Protein AF-A0A842QE25-F1 (afdb_monomer)

Mean predicted aligned error: 8.49 Å

Secondary structure (DSSP, 8-state):
----TTHHHHHHHHHHHHHHHHHHHHH--THHHHHHHHHHHHHHHHHHHHHHHHHHHTT--

Nearest PDB structures (foldseek):
  7p2p-assembly1_D  TM=7.706E-01  e=1.591E+00  Homo sapiens
  6wve-assembly1_A  TM=7.840E-01  e=2.305E+00  Aequorea victoria

Structure (mmCIF, N/CA/C/O backbone):
data_AF-A0A842QE25-F1
#
_entry.id   AF-A0A842QE25-F1
#
loop_
_atom_site.group_PDB
_atom_site.id
_atom_site.type_symbol
_atom_site.label_atom_id
_atom_site.label_alt_id
_atom_site.label_comp_id
_atom_site.label_asym_id
_atom_site.label_entity_id
_atom_site.label_seq_id
_atom_site.pdbx_PDB_ins_code
_atom_site.Cartn_x
_atom_site.Cartn_y
_atom_site.Cartn_z
_atom_site.occupancy
_atom_site.B_iso_or_equiv
_atom_site.auth_seq_id
_atom_site.auth_comp_id
_atom_site.auth_asym_id
_atom_site.auth_atom_id
_atom_site.pdbx_PDB_model_num
ATOM 1 N N . MET A 1 1 ? -3.719 -0.151 27.225 1.00 41.50 1 MET A N 1
ATOM 2 C CA . MET A 1 1 ? -2.735 0.329 26.227 1.00 41.50 1 MET A CA 1
ATOM 3 C C . MET A 1 1 ? -3.424 0.336 24.865 1.00 41.50 1 MET A C 1
ATOM 5 O O . MET A 1 1 ? -3.302 -0.611 24.101 1.00 41.50 1 MET A O 1
ATOM 9 N N . SER A 1 2 ? -4.240 1.358 24.600 1.00 48.66 2 SER A N 1
ATOM 10 C CA . SER A 1 2 ? -5.107 1.426 23.415 1.00 48.66 2 SER A CA 1
ATOM 11 C C . SER A 1 2 ? -4.333 2.024 22.235 1.00 48.66 2 SER A C 1
ATOM 13 O O . SER A 1 2 ? -4.375 3.224 22.002 1.00 48.66 2 SER A O 1
ATOM 15 N N . LYS A 1 3 ? -3.545 1.194 21.535 1.00 51.12 3 LYS A N 1
ATOM 16 C CA . LYS A 1 3 ? -2.717 1.587 20.372 1.00 51.12 3 LYS A CA 1
ATOM 17 C C . LYS A 1 3 ? -3.208 0.973 19.049 1.00 51.12 3 LYS A C 1
ATOM 19 O O . LYS A 1 3 ? -2.394 0.519 18.254 1.00 51.12 3 LYS A O 1
ATOM 24 N N . ARG A 1 4 ? -4.522 0.892 18.811 1.00 60.78 4 ARG A N 1
ATOM 25 C CA . ARG A 1 4 ? -5.045 0.400 17.514 1.00 60.78 4 ARG A CA 1
ATOM 26 C C . ARG A 1 4 ? -5.426 1.502 16.526 1.00 60.78 4 ARG A C 1
ATOM 28 O O . ARG A 1 4 ? -5.644 1.191 15.365 1.00 60.78 4 ARG A O 1
ATOM 35 N N . LYS A 1 5 ? -5.457 2.765 16.961 1.00 57.19 5 LYS A N 1
ATOM 36 C CA . LYS A 1 5 ? -5.835 3.895 16.107 1.00 57.19 5 LYS A CA 1
ATOM 37 C C . LYS A 1 5 ? -4.687 4.214 15.141 1.00 57.19 5 LYS A C 1
ATOM 39 O O . LYS A 1 5 ? -3.611 4.618 15.581 1.00 57.19 5 LYS A O 1
ATOM 44 N N . GLY A 1 6 ? -4.898 3.963 13.853 1.00 62.25 6 GLY A N 1
ATOM 45 C CA . GLY A 1 6 ? -3.950 4.186 12.758 1.00 62.25 6 GLY A CA 1
ATOM 46 C C . GLY A 1 6 ? -3.286 2.924 12.197 1.00 62.25 6 GLY A C 1
ATOM 47 O O . GLY A 1 6 ? -2.484 3.026 11.265 1.00 62.25 6 GLY A O 1
ATOM 48 N N . MET A 1 7 ? -3.597 1.736 12.729 1.00 77.44 7 MET A N 1
ATOM 49 C CA . MET A 1 7 ? -3.003 0.490 12.230 1.00 77.44 7 MET A CA 1
ATOM 50 C C . MET A 1 7 ? -3.494 0.157 10.815 1.00 77.44 7 MET A C 1
ATOM 52 O O . MET A 1 7 ? -2.709 -0.340 10.008 1.00 77.44 7 MET A O 1
ATOM 56 N N . TYR A 1 8 ? -4.746 0.478 10.479 1.00 77.56 8 TYR A N 1
ATOM 57 C CA . TYR A 1 8 ? -5.318 0.169 9.165 1.00 77.56 8 TYR A CA 1
ATOM 58 C C . TYR A 1 8 ? -4.883 1.168 8.104 1.00 77.56 8 TYR A C 1
ATOM 60 O O . TYR A 1 8 ? -4.626 0.772 6.970 1.00 77.56 8 TYR A O 1
ATOM 68 N N . VAL A 1 9 ? -4.690 2.434 8.482 1.00 79.50 9 VAL A N 1
ATOM 69 C CA . VAL A 1 9 ? -4.064 3.431 7.601 1.00 79.50 9 VAL A CA 1
ATOM 70 C C . VAL A 1 9 ? -2.640 3.004 7.243 1.00 79.50 9 VAL A C 1
ATOM 72 O O . VAL A 1 9 ? -2.279 2.979 6.067 1.00 79.50 9 VAL A O 1
ATOM 75 N N . GLY A 1 10 ? -1.845 2.597 8.239 1.00 81.75 10 GLY A N 1
ATOM 76 C CA . GLY A 1 10 ? -0.492 2.085 8.011 1.00 81.75 10 GLY A CA 1
ATOM 77 C C . GLY A 1 10 ? -0.477 0.840 7.120 1.00 81.75 10 GLY A C 1
ATOM 78 O O . GLY A 1 10 ? 0.313 0.763 6.179 1.00 81.75 10 GLY A O 1
ATOM 79 N N . LEU A 1 11 ? -1.389 -0.106 7.365 1.00 8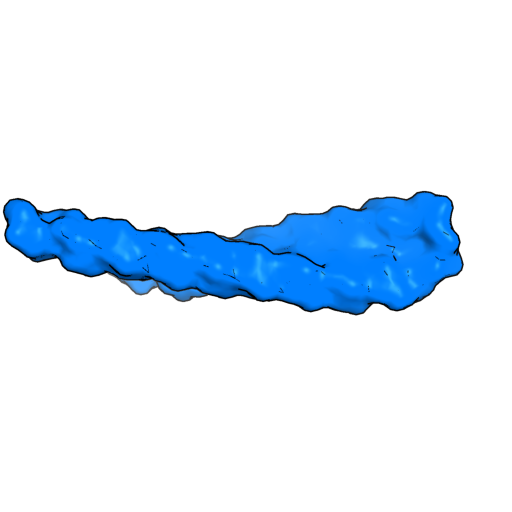5.06 11 LEU A N 1
ATOM 80 C CA . LEU A 1 11 ? -1.525 -1.317 6.555 1.00 85.06 11 LEU A CA 1
ATOM 81 C C . LEU A 1 11 ? -1.939 -0.997 5.108 1.00 85.06 11 LEU A C 1
ATOM 83 O O . LEU A 1 11 ? -1.374 -1.558 4.171 1.00 85.06 11 LEU A O 1
ATOM 87 N N . GLY A 1 12 ? -2.876 -0.066 4.921 1.00 85.31 12 GLY A N 1
ATOM 88 C CA . GLY A 1 12 ? -3.337 0.386 3.609 1.00 85.31 12 GLY A CA 1
ATOM 89 C C . GLY A 1 12 ? -2.222 1.025 2.784 1.00 85.31 12 GLY A C 1
ATOM 90 O O . GLY A 1 12 ? -2.074 0.707 1.606 1.00 85.31 12 GLY A O 1
ATOM 91 N N . ILE A 1 13 ? -1.369 1.845 3.409 1.00 86.50 13 ILE A N 1
ATOM 92 C CA . ILE A 1 13 ? -0.194 2.431 2.747 1.00 86.50 13 ILE A CA 1
ATOM 93 C C . ILE A 1 13 ? 0.788 1.336 2.317 1.00 86.50 13 ILE A C 1
ATOM 95 O O . ILE A 1 13 ? 1.239 1.347 1.175 1.00 86.50 13 ILE A O 1
ATOM 99 N N . ILE A 1 14 ? 1.104 0.379 3.197 1.00 88.12 14 ILE A N 1
ATOM 100 C CA . ILE A 1 14 ? 2.050 -0.708 2.891 1.00 88.12 14 ILE A CA 1
ATOM 101 C C . ILE A 1 14 ? 1.528 -1.572 1.738 1.00 88.12 14 ILE A C 1
ATOM 103 O O . ILE A 1 14 ? 2.261 -1.837 0.784 1.00 88.12 14 ILE A O 1
ATOM 107 N N . LEU A 1 15 ? 0.258 -1.983 1.796 1.00 88.62 15 LEU A N 1
ATOM 108 C CA . LEU A 1 15 ? -0.358 -2.822 0.768 1.00 88.62 15 LEU A CA 1
ATOM 109 C C . LEU A 1 15 ? -0.523 -2.077 -0.561 1.00 88.62 15 LEU A C 1
ATOM 111 O O . LEU A 1 15 ? -0.216 -2.634 -1.614 1.00 88.62 15 LEU A O 1
ATOM 115 N N . GLY A 1 16 ? -0.946 -0.812 -0.529 1.00 87.75 16 GLY A N 1
ATOM 116 C CA . GLY A 1 16 ? -1.064 0.014 -1.729 1.00 87.75 16 GLY A CA 1
ATOM 117 C C . GLY A 1 16 ? 0.285 0.315 -2.376 1.00 87.75 16 GLY A C 1
ATOM 118 O O . GLY A 1 16 ? 0.413 0.229 -3.597 1.00 87.75 16 GLY A O 1
ATOM 119 N N . ALA A 1 17 ? 1.320 0.581 -1.574 1.00 85.44 17 ALA A N 1
ATOM 120 C CA . ALA A 1 17 ? 2.686 0.734 -2.063 1.00 85.44 17 ALA A CA 1
ATOM 121 C C . ALA A 1 17 ? 3.192 -0.560 -2.714 1.00 85.44 17 ALA A C 1
ATOM 123 O O . ALA A 1 17 ? 3.706 -0.521 -3.829 1.00 85.44 17 ALA A O 1
ATOM 124 N N . ALA A 1 18 ? 3.003 -1.712 -2.060 1.00 88.69 18 ALA A N 1
ATOM 125 C CA . ALA A 1 18 ? 3.411 -3.009 -2.595 1.00 88.69 18 ALA A CA 1
ATOM 126 C C . ALA A 1 18 ? 2.708 -3.330 -3.926 1.00 88.69 18 ALA A C 1
ATOM 128 O O . ALA A 1 18 ? 3.363 -3.736 -4.887 1.00 88.69 18 ALA A O 1
ATOM 129 N N . ALA A 1 19 ? 1.398 -3.081 -4.016 1.00 88.62 19 ALA A N 1
ATOM 130 C CA . ALA A 1 19 ? 0.637 -3.243 -5.252 1.00 88.62 19 ALA A CA 1
ATOM 131 C C . ALA A 1 19 ? 1.104 -2.270 -6.351 1.00 88.62 19 ALA A C 1
ATOM 133 O O . ALA A 1 19 ? 1.298 -2.680 -7.495 1.00 88.62 19 ALA A O 1
ATOM 134 N N . GLY A 1 20 ? 1.352 -1.002 -6.008 1.00 85.75 20 GLY A N 1
ATOM 135 C CA . GLY A 1 20 ? 1.876 0.007 -6.933 1.00 85.75 20 GLY A CA 1
ATOM 136 C C . GLY A 1 20 ? 3.267 -0.331 -7.471 1.00 85.75 20 GLY A C 1
ATOM 137 O O . GLY A 1 20 ? 3.534 -0.127 -8.653 1.00 85.75 20 GLY A O 1
ATOM 138 N N . VAL A 1 21 ? 4.138 -0.906 -6.638 1.00 87.25 21 VAL A N 1
ATOM 139 C CA . VAL A 1 21 ? 5.460 -1.399 -7.055 1.00 87.25 21 VAL A CA 1
ATOM 140 C C . VAL A 1 21 ? 5.332 -2.617 -7.973 1.00 87.25 21 VAL A C 1
ATOM 142 O O . VAL A 1 21 ? 6.037 -2.690 -8.977 1.00 87.25 21 VAL A O 1
ATOM 145 N N . LEU A 1 22 ? 4.403 -3.540 -7.701 1.00 88.19 22 LEU A N 1
ATOM 146 C CA . LEU A 1 22 ? 4.125 -4.661 -8.608 1.00 88.19 22 LEU A CA 1
ATOM 147 C C . LEU A 1 22 ? 3.664 -4.170 -9.988 1.0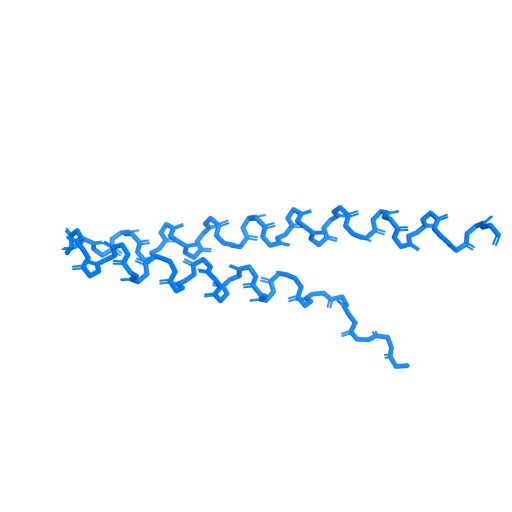0 88.19 22 LEU A C 1
ATOM 149 O O . LEU A 1 22 ? 4.156 -4.635 -11.016 1.00 88.19 22 LEU A O 1
ATOM 153 N N . LEU A 1 23 ? 2.747 -3.200 -10.011 1.00 83.12 23 LEU A N 1
ATOM 154 C CA . LEU A 1 23 ? 2.262 -2.583 -11.246 1.00 83.12 23 LEU A CA 1
ATOM 155 C C . LEU A 1 23 ? 3.361 -1.794 -11.963 1.00 83.12 23 LEU A C 1
ATOM 157 O O . LEU A 1 23 ? 3.426 -1.815 -13.190 1.00 83.12 23 LEU A O 1
ATOM 161 N N . PHE A 1 24 ? 4.262 -1.153 -11.218 1.00 85.38 24 PHE A N 1
ATOM 162 C CA . PHE A 1 24 ? 5.442 -0.507 -11.781 1.00 85.38 24 PHE A CA 1
ATOM 163 C C . PHE A 1 24 ? 6.360 -1.505 -12.487 1.00 85.38 24 PHE A C 1
ATOM 165 O O . PHE A 1 24 ? 6.771 -1.235 -13.610 1.00 85.38 24 PHE A O 1
ATOM 172 N N . ILE A 1 25 ? 6.640 -2.660 -11.878 1.00 87.12 25 ILE A N 1
ATOM 173 C CA . ILE A 1 25 ? 7.468 -3.705 -12.500 1.00 87.12 25 ILE A CA 1
ATOM 174 C C . ILE A 1 25 ? 6.831 -4.192 -13.809 1.00 87.12 25 ILE A C 1
ATOM 176 O O . ILE A 1 25 ? 7.541 -4.454 -14.777 1.00 87.12 25 ILE A O 1
ATOM 180 N N . LEU A 1 26 ? 5.499 -4.276 -13.861 1.00 86.38 26 LEU A N 1
ATOM 181 C CA . LEU A 1 26 ? 4.781 -4.793 -15.023 1.00 86.38 26 LEU A CA 1
ATOM 182 C C . LEU A 1 26 ? 4.639 -3.766 -16.156 1.00 86.38 26 LEU A C 1
ATOM 184 O O . LEU A 1 26 ? 4.777 -4.108 -17.327 1.00 86.38 26 LEU A O 1
ATOM 188 N N . ALA A 1 2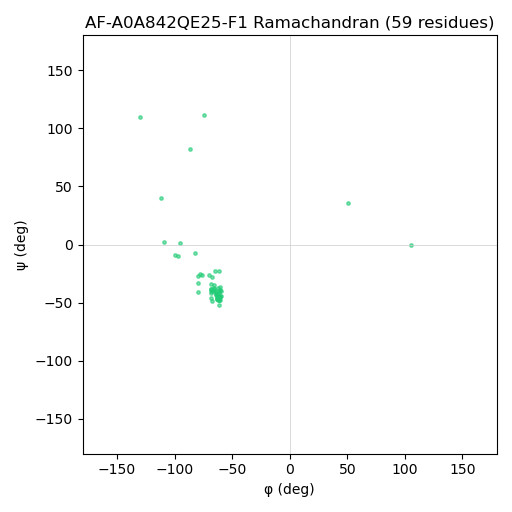7 ? 4.359 -2.509 -15.816 1.00 87.50 27 ALA A N 1
ATOM 189 C CA . ALA A 1 27 ? 4.088 -1.453 -16.787 1.00 87.50 27 ALA A CA 1
ATOM 190 C C . ALA A 1 27 ? 5.296 -0.539 -17.065 1.00 87.50 27 ALA A C 1
ATOM 192 O O . ALA A 1 27 ? 5.228 0.287 -17.970 1.00 87.50 27 ALA A O 1
ATOM 193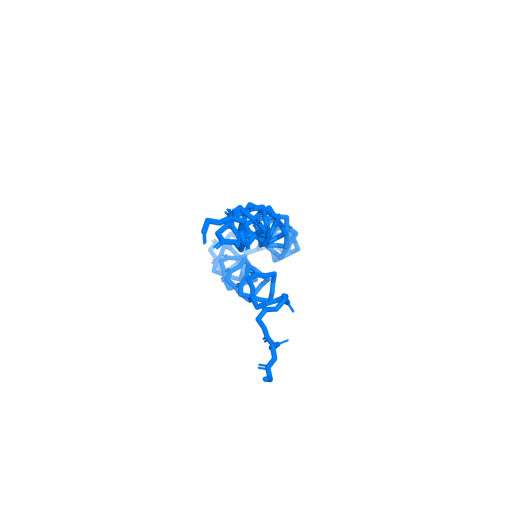 N N . ASN A 1 28 ? 6.383 -0.669 -16.296 1.00 85.25 28 ASN A N 1
ATOM 194 C CA . ASN A 1 28 ? 7.616 0.129 -16.356 1.00 85.25 28 ASN A CA 1
ATOM 195 C C . ASN A 1 28 ? 7.386 1.653 -16.340 1.00 85.25 28 ASN A C 1
ATOM 197 O O . ASN A 1 28 ? 8.054 2.430 -17.021 1.00 85.25 28 ASN A O 1
ATOM 201 N N . GLN A 1 29 ? 6.381 2.088 -15.589 1.00 83.75 29 GLN A N 1
ATOM 202 C CA . GLN A 1 29 ? 5.874 3.455 -15.594 1.00 83.75 29 GLN A CA 1
ATOM 203 C C . GLN A 1 29 ? 5.789 3.962 -14.152 1.00 83.75 29 GLN A C 1
ATOM 205 O O 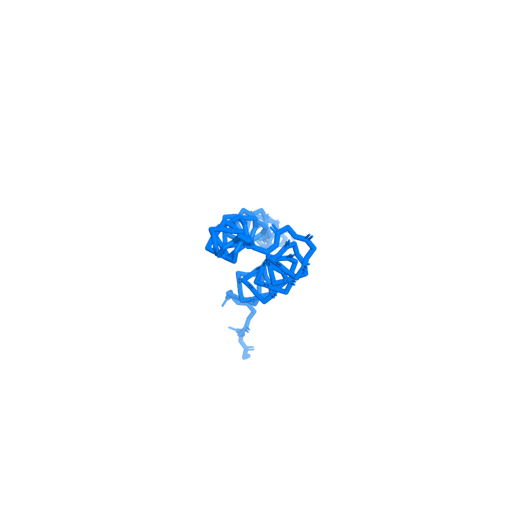. GLN A 1 29 ? 4.969 3.499 -13.361 1.00 83.75 29 GLN A O 1
ATOM 210 N N . ALA A 1 30 ? 6.660 4.906 -13.789 1.00 82.38 30 ALA A N 1
ATOM 211 C CA . ALA A 1 30 ? 6.885 5.313 -12.396 1.00 82.38 30 ALA A CA 1
ATOM 212 C C . ALA A 1 30 ? 5.642 5.894 -11.690 1.00 82.38 30 ALA A C 1
ATOM 214 O O . ALA A 1 30 ? 5.546 5.844 -10.463 1.00 82.38 30 ALA A O 1
ATOM 215 N N . TRP A 1 31 ? 4.663 6.401 -12.446 1.00 85.00 31 TRP A N 1
ATOM 216 C CA . TRP A 1 31 ? 3.433 6.972 -11.890 1.00 85.00 31 TRP A CA 1
ATOM 217 C C . TRP A 1 31 ? 2.559 5.943 -11.154 1.00 85.00 31 TRP A C 1
ATOM 219 O O . TRP A 1 31 ? 1.820 6.324 -10.246 1.00 85.00 31 TRP A O 1
ATOM 229 N N . TYR A 1 32 ? 2.697 4.645 -11.451 1.00 84.19 32 TYR A N 1
ATOM 230 C CA . TYR A 1 32 ? 1.958 3.585 -10.756 1.00 84.19 32 TYR A CA 1
ATOM 231 C C . TYR A 1 32 ? 2.365 3.409 -9.291 1.00 84.19 32 TYR A C 1
ATOM 233 O O . TYR A 1 32 ? 1.529 3.028 -8.475 1.00 84.19 32 TYR A O 1
ATOM 241 N N . ILE A 1 33 ? 3.608 3.743 -8.928 1.00 80.50 33 ILE A N 1
ATOM 242 C CA . ILE A 1 33 ? 4.050 3.704 -7.526 1.00 80.50 33 ILE A CA 1
ATOM 243 C C . ILE A 1 33 ? 3.307 4.781 -6.731 1.00 80.50 33 ILE A C 1
ATOM 245 O O . ILE A 1 33 ? 2.714 4.492 -5.694 1.00 80.50 3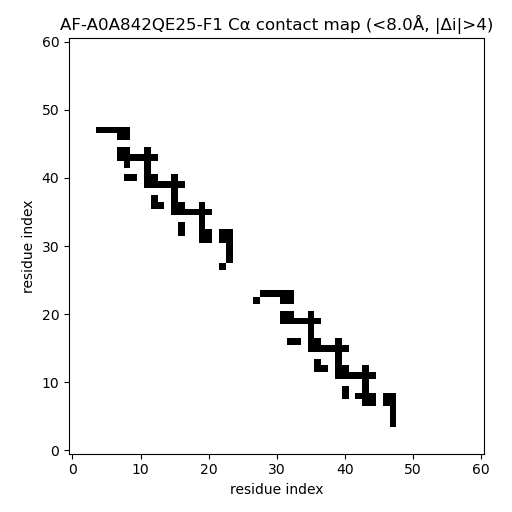3 ILE A O 1
ATOM 249 N N . GLY A 1 34 ? 3.282 6.014 -7.252 1.00 84.50 34 GLY A N 1
ATOM 250 C CA . GLY A 1 34 ? 2.573 7.132 -6.626 1.00 84.50 34 GLY A CA 1
ATOM 251 C C . GLY A 1 34 ? 1.063 6.900 -6.557 1.00 84.50 34 GLY A C 1
ATOM 252 O O . GLY A 1 34 ? 0.452 7.129 -5.514 1.00 84.50 34 GLY A O 1
ATOM 253 N N . ALA A 1 35 ? 0.472 6.372 -7.633 1.00 86.88 35 ALA A N 1
ATOM 254 C CA . ALA A 1 35 ? -0.941 6.009 -7.663 1.00 86.88 35 ALA A CA 1
ATOM 255 C C . ALA A 1 35 ? -1.269 4.892 -6.658 1.00 86.88 35 ALA A C 1
ATOM 257 O O . ALA A 1 35 ? -2.249 5.004 -5.928 1.00 86.88 35 ALA A O 1
ATOM 258 N N . GLY A 1 36 ? -0.434 3.852 -6.562 1.00 88.06 36 GLY A N 1
ATOM 259 C CA . GLY A 1 36 ? -0.628 2.750 -5.617 1.00 88.06 36 GLY A CA 1
ATOM 260 C C . GLY A 1 36 ? -0.575 3.202 -4.158 1.00 88.06 36 GLY A C 1
ATOM 261 O O . GLY A 1 36 ? -1.456 2.850 -3.374 1.00 88.06 36 GLY A O 1
ATOM 262 N N . VAL A 1 37 ? 0.396 4.050 -3.801 1.00 87.44 37 VAL A N 1
ATOM 263 C CA . VAL A 1 37 ? 0.479 4.646 -2.456 1.00 87.44 37 VAL A CA 1
ATOM 264 C C . VAL A 1 37 ? -0.738 5.528 -2.172 1.00 87.44 37 VAL A C 1
ATOM 266 O O . VAL A 1 37 ? -1.342 5.403 -1.109 1.00 87.44 37 VAL A O 1
ATOM 269 N N . GLY A 1 38 ? -1.130 6.388 -3.119 1.00 88.50 38 GLY A N 1
ATOM 270 C CA . GLY A 1 38 ? -2.288 7.271 -2.963 1.00 88.50 38 GLY A CA 1
ATOM 271 C C . GLY A 1 38 ? -3.590 6.498 -2.752 1.00 88.50 38 GLY A C 1
ATOM 272 O O . GLY A 1 38 ? -4.323 6.769 -1.803 1.00 88.50 38 GLY A O 1
ATOM 273 N N . ILE A 1 39 ? -3.843 5.485 -3.583 1.00 89.31 39 ILE A N 1
ATOM 274 C CA . ILE A 1 39 ? -5.020 4.614 -3.466 1.00 89.31 39 ILE A CA 1
ATOM 275 C C . ILE A 1 39 ? -4.988 3.841 -2.142 1.00 89.31 39 ILE A C 1
ATOM 277 O O . ILE A 1 39 ? -5.997 3.788 -1.441 1.00 89.31 39 ILE A O 1
ATOM 281 N N . GLY A 1 40 ? -3.833 3.288 -1.762 1.00 89.00 40 GLY A N 1
ATOM 282 C CA . GLY A 1 40 ? -3.665 2.566 -0.500 1.00 89.00 40 GLY A CA 1
ATOM 283 C C . GLY A 1 40 ? -3.944 3.418 0.734 1.00 89.00 40 GLY A C 1
ATOM 284 O O . GLY A 1 40 ? -4.577 2.947 1.677 1.00 89.00 40 GLY A O 1
ATOM 285 N N . LEU A 1 41 ? -3.523 4.684 0.716 1.00 89.19 41 LEU A N 1
ATOM 286 C CA . LEU A 1 41 ? -3.762 5.627 1.806 1.00 89.19 41 LEU A CA 1
ATOM 287 C C . LEU A 1 41 ? -5.250 5.974 1.918 1.00 89.19 41 LEU A C 1
ATOM 289 O O . LEU A 1 41 ? -5.803 5.915 3.013 1.00 89.19 41 LEU A O 1
ATOM 293 N N . VAL A 1 42 ? -5.915 6.264 0.794 1.00 89.56 42 VAL A N 1
ATOM 294 C CA . VAL A 1 42 ? -7.359 6.553 0.769 1.00 89.56 42 VAL A CA 1
ATOM 295 C C . VAL A 1 42 ? -8.160 5.352 1.273 1.00 89.56 42 VAL A C 1
ATOM 297 O O . VAL A 1 42 ? -8.999 5.509 2.155 1.00 89.56 42 VAL A O 1
ATOM 300 N N . LEU A 1 43 ? -7.869 4.144 0.783 1.00 87.19 43 LEU A N 1
ATOM 301 C CA . LEU A 1 43 ? -8.547 2.926 1.235 1.00 87.19 43 LEU A CA 1
ATOM 302 C C . LEU A 1 43 ? -8.272 2.624 2.712 1.00 87.19 43 LEU A C 1
ATOM 304 O O . LEU A 1 43 ? -9.199 2.299 3.449 1.00 87.19 43 LEU A O 1
ATOM 308 N N . GLY A 1 44 ? -7.026 2.776 3.164 1.00 85.69 44 GLY A N 1
ATOM 309 C CA . GLY A 1 44 ? -6.661 2.604 4.571 1.00 85.69 44 GLY A CA 1
ATOM 310 C C . GLY A 1 44 ? -7.377 3.596 5.490 1.00 85.69 44 GLY A C 1
ATOM 311 O O . GLY A 1 44 ? -7.849 3.209 6.555 1.00 85.69 44 GLY A O 1
ATOM 312 N N . ALA A 1 45 ? -7.515 4.854 5.063 1.00 84.44 45 ALA A N 1
ATOM 313 C CA . ALA A 1 45 ? -8.251 5.883 5.795 1.00 84.44 45 ALA A CA 1
ATOM 314 C C . ALA A 1 45 ? -9.760 5.604 5.847 1.00 84.44 45 ALA A C 1
ATOM 316 O O . ALA A 1 45 ? 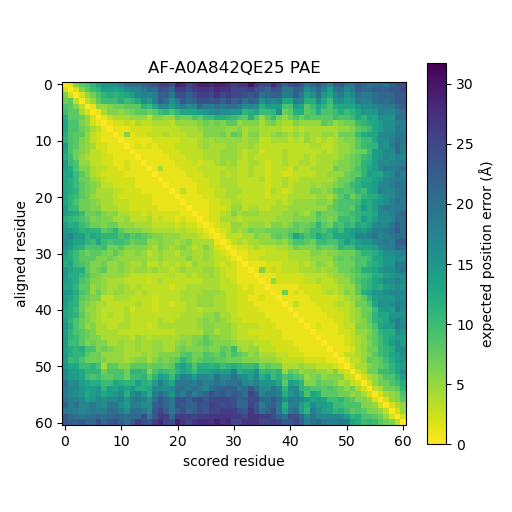-10.370 5.788 6.897 1.00 84.44 45 ALA A O 1
ATOM 317 N N . ILE A 1 46 ? -10.352 5.116 4.751 1.00 86.75 46 ILE A N 1
ATOM 318 C CA . ILE A 1 46 ? -11.766 4.713 4.721 1.00 86.75 46 ILE A CA 1
ATOM 319 C C . ILE A 1 46 ? -12.009 3.548 5.687 1.00 86.75 46 ILE A C 1
ATOM 321 O O . ILE A 1 46 ? -12.944 3.599 6.479 1.00 86.75 46 ILE A O 1
ATOM 325 N N . LEU A 1 47 ? -11.156 2.521 5.662 1.00 83.62 47 LEU A N 1
ATOM 326 C CA . LEU A 1 47 ? -11.279 1.356 6.546 1.00 83.62 47 LEU A CA 1
ATOM 327 C C . LEU A 1 47 ? -11.114 1.723 8.026 1.00 83.62 47 LEU A C 1
ATOM 329 O O . LEU A 1 47 ? -11.851 1.221 8.869 1.00 83.62 47 LEU A O 1
ATOM 333 N N . GLU A 1 48 ? -10.180 2.620 8.344 1.00 82.62 48 GLU A N 1
ATOM 334 C CA . GLU A 1 48 ? -10.010 3.143 9.704 1.00 82.62 48 GLU A CA 1
ATOM 335 C C . GLU A 1 48 ? -11.226 3.972 10.154 1.00 82.62 48 GLU A C 1
ATOM 337 O O . GLU A 1 48 ? -11.629 3.890 11.315 1.00 82.62 48 GLU A O 1
ATOM 342 N N . GLY A 1 49 ? -11.826 4.746 9.240 1.00 79.88 49 GLY A N 1
ATOM 343 C CA . GLY A 1 49 ? -13.059 5.496 9.487 1.00 79.88 49 GLY A CA 1
ATOM 344 C C . GLY A 1 49 ? -14.231 4.575 9.823 1.00 79.88 49 GLY A C 1
ATOM 345 O O . GLY A 1 49 ? -14.819 4.711 10.892 1.00 79.88 49 GLY A O 1
ATOM 346 N N . LEU A 1 50 ? -14.481 3.570 8.976 1.00 82.12 50 LEU A N 1
ATOM 347 C CA . LEU A 1 50 ? -15.550 2.586 9.184 1.00 82.12 50 LEU A CA 1
ATOM 348 C C . LEU A 1 50 ? -15.384 1.811 10.500 1.00 82.12 50 LEU A C 1
ATOM 350 O O . LEU A 1 50 ? -16.357 1.570 11.209 1.00 82.12 50 LEU A O 1
ATOM 354 N N . GLN A 1 51 ? -14.153 1.442 10.865 1.00 75.19 51 GLN A N 1
ATOM 355 C CA . GLN A 1 51 ? -13.918 0.707 12.109 1.00 75.19 51 GLN A CA 1
ATOM 356 C C . GLN A 1 51 ? -13.990 1.598 13.362 1.00 75.19 51 GLN A C 1
ATOM 358 O O . GLN A 1 51 ? -14.317 1.113 14.448 1.00 75.19 51 GLN A O 1
ATOM 363 N N . SER A 1 52 ? -13.707 2.897 13.225 1.00 67.75 52 SER A N 1
ATOM 364 C CA . SER A 1 52 ? -13.884 3.856 14.319 1.00 67.75 52 SER A CA 1
ATOM 365 C C . SER A 1 52 ? -15.361 4.010 14.695 1.00 67.75 52 SER A C 1
ATOM 367 O O . SER A 1 52 ? -15.661 4.074 15.883 1.00 67.75 52 SER A O 1
ATOM 369 N N . GLU A 1 53 ? -16.274 3.994 13.718 1.00 66.25 53 GLU A N 1
ATOM 370 C CA . GLU A 1 53 ? -17.727 4.026 13.965 1.00 66.25 53 GLU A CA 1
ATOM 371 C C . GLU A 1 53 ? -18.240 2.734 14.628 1.00 66.25 53 GLU A C 1
ATOM 373 O O . GLU A 1 53 ? -19.076 2.781 15.532 1.00 66.25 53 GLU A O 1
ATOM 378 N N . GLU A 1 54 ? -17.701 1.575 14.237 1.00 62.00 54 GLU A N 1
ATOM 379 C CA . GLU A 1 54 ? -18.073 0.281 14.828 1.00 62.00 54 GLU A CA 1
ATOM 380 C C . GLU A 1 54 ? -17.594 0.146 16.285 1.00 62.00 54 GLU A C 1
ATOM 382 O O . GLU A 1 54 ? -18.330 -0.347 17.140 1.00 62.00 54 GLU A O 1
ATOM 387 N N . SER A 1 55 ? -16.395 0.650 16.606 1.00 57.53 55 SER A N 1
ATOM 388 C CA . SER A 1 55 ? -15.883 0.644 17.988 1.00 57.53 55 SER A CA 1
ATOM 389 C C . SER A 1 55 ? -16.624 1.610 18.917 1.00 57.53 55 SER A C 1
ATOM 391 O O . SER A 1 55 ? -16.670 1.357 20.115 1.00 57.53 55 SER A O 1
ATOM 393 N N . GLU A 1 56 ? -17.217 2.687 18.395 1.00 56.16 56 GLU A N 1
ATOM 394 C CA . GLU A 1 56 ? -18.005 3.635 19.197 1.00 56.16 56 GLU A CA 1
ATOM 395 C C . GLU A 1 56 ? -19.429 3.116 19.474 1.00 56.16 56 GLU A C 1
ATOM 397 O O . GLU A 1 56 ? -19.995 3.406 20.523 1.00 56.16 56 GLU A O 1
ATOM 402 N N . SER A 1 57 ? -19.982 2.269 18.594 1.00 53.78 57 SER A N 1
ATOM 403 C CA . SER A 1 57 ? -21.296 1.634 18.804 1.00 53.78 57 SER A CA 1
ATOM 404 C C . SER A 1 57 ? -21.263 0.447 19.776 1.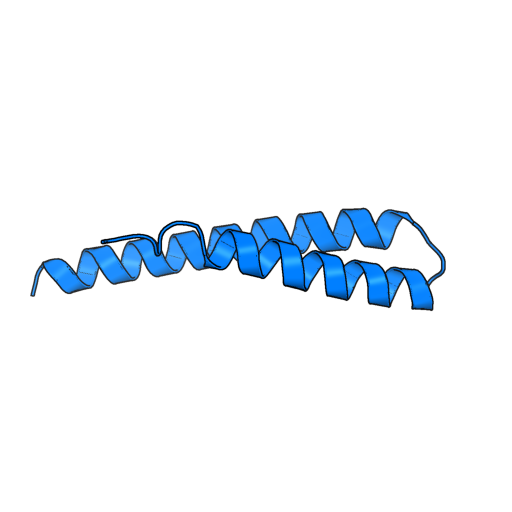00 53.78 57 SER A C 1
ATOM 406 O O . SER A 1 57 ? -22.272 0.157 20.411 1.00 53.78 57 SER A O 1
ATOM 408 N N . ALA A 1 58 ? -20.120 -0.228 19.930 1.00 53.94 58 ALA A N 1
ATOM 409 C CA . ALA A 1 58 ? -19.975 -1.379 20.828 1.00 53.94 58 ALA A CA 1
ATOM 410 C C . ALA A 1 58 ? -19.719 -1.008 22.306 1.00 53.94 58 ALA A C 1
ATOM 412 O O . ALA A 1 58 ? -19.706 -1.891 23.157 1.00 53.94 58 ALA A O 1
ATOM 413 N N . GLU A 1 59 ? -19.499 0.273 22.626 1.00 51.62 59 GLU A N 1
ATOM 414 C CA . GLU A 1 59 ? -19.261 0.750 24.002 1.00 51.62 59 GLU A CA 1
ATOM 415 C C . GLU A 1 59 ? -20.548 1.271 24.685 1.00 51.62 59 GLU A C 1
ATOM 417 O O . GLU A 1 59 ? -20.504 1.709 25.834 1.00 51.62 59 GLU A O 1
ATOM 422 N 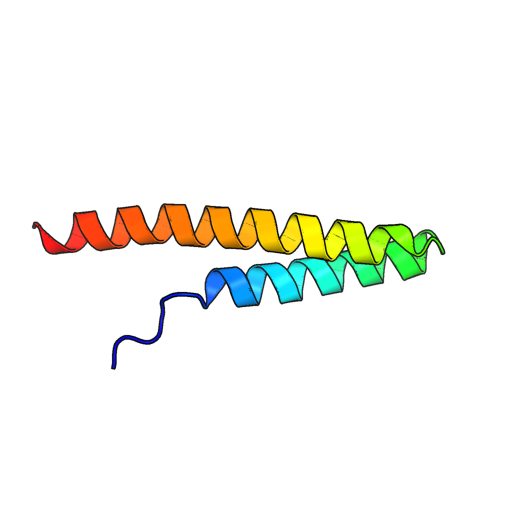N . VAL A 1 60 ? -21.699 1.216 23.993 1.00 55.34 60 VAL A N 1
ATOM 423 C CA . VAL A 1 60 ? -23.009 1.716 24.470 1.00 55.34 60 VAL A CA 1
ATOM 424 C C . VAL A 1 60 ? -24.008 0.587 24.801 1.00 55.34 60 VAL A C 1
ATOM 426 O O . VAL A 1 60 ? -25.139 0.884 25.187 1.00 55.34 60 VAL A O 1
ATOM 429 N N . GLU A 1 61 ? -23.618 -0.690 24.683 1.00 45.12 61 GLU A N 1
ATOM 430 C CA . GLU A 1 61 ? -24.457 -1.851 25.058 1.00 45.12 61 GLU A CA 1
ATOM 431 C C . GLU A 1 61 ? -24.076 -2.454 26.420 1.00 45.12 61 GLU A C 1
ATOM 433 O O . GLU A 1 61 ? -22.868 -2.680 26.667 1.00 45.12 61 GLU A O 1
#

Sequence (61 aa):
MSKRKGMYVGLGIILGAAAGVLLFILANQAWYIGAGVGIGLVLGAILEGLQSEESESAEVE

pLDDT: mean 77.43, std 13.76, range [41.5, 89.56]

Solvent-accessible surface area (backbone atoms only — not comparable to full-atom values): 3218 Å² total; per-residue (Å²): 136,92,80,66,86,60,54,45,30,55,48,19,30,54,52,17,32,54,52,8,46,54,49,20,73,74,66,73,38,76,66,36,34,59,50,18,30,52,52,12,36,54,52,8,46,50,54,43,51,57,50,52,56,54,59,61,61,66,73,77,115

Radius of gyration: 14.91 Å; Cα contacts (8 Å, |Δi|>4): 60; chains: 1; bounding box: 32×12×43 Å

Foldseek 3Di:
DPDPQCPLLVVLQVQLQVVLVVVCVVVVDNVSNVVSNVRSNVVSVVVSVVVVVVVVVVVPD